Protein AF-A0A8J4U1Y7-F1 (afdb_monomer_lite)

Sequence (94 aa):
NPRPTLRVNHLNPLYTGDTVTLTCDLQQYTGMEFHWFKNYLWFQRFLTQAKSTNTLLVTVANAGETVYECGVVNYISWRQAYTELSDQVKTTAR

Organism: Clarias magur (NCBI:txid1594786)

Secondary structure (DSSP, 8-state):
---PEEEEE-PSSP-TT-EEEEEEES---TTEEEEEEETTEE-TTS-TT-TT-SEEEEEPPSSS-EEEEEEEEEEETTEEEEPPPPPPEEE---

InterPro domains:
  IPR007110 Immunoglobulin-like domain [PS50835] (2-86)
  IPR013783 Immunoglobulin-like fold [G3DSA:2.60.40.10] (1-93)
  IPR036179 Immunoglobulin-like domain superfamily [SSF48726] (2-78)

Foldseek 3Di:
DDEWAKDKDDDPDAAAFDKIKIFTDDPDDPQKWKWKDKPNDGPVPPDPPRTRHRIDIDGAHPDAKIKMKMKMWHDDPPDTDIDDIHDIDIHHHD

pLDDT: mean 81.05, std 11.37, range [47.44, 94.56]

Structure (mmCIF, N/CA/C/O backbone):
data_AF-A0A8J4U1Y7-F1
#
_entry.id   AF-A0A8J4U1Y7-F1
#
loop_
_atom_site.group_PDB
_atom_site.id
_atom_site.type_symbol
_atom_site.label_atom_id
_atom_site.label_alt_id
_atom_site.label_comp_id
_atom_site.label_asym_id
_atom_site.label_entity_id
_atom_site.label_seq_id
_atom_site.pdbx_PDB_ins_code
_atom_site.Cartn_x
_atom_site.Cartn_y
_atom_site.Cartn_z
_atom_site.occupancy
_atom_site.B_iso_or_equiv
_atom_site.auth_seq_id
_atom_site.auth_comp_id
_atom_site.auth_asym_id
_atom_site.auth_atom_id
_atom_site.pdbx_PDB_model_num
ATOM 1 N N . ASN A 1 1 ? 9.968 10.932 -10.680 1.00 75.38 1 ASN A N 1
ATOM 2 C CA . ASN A 1 1 ? 9.906 9.462 -10.859 1.00 75.38 1 ASN A CA 1
ATOM 3 C C . ASN A 1 1 ? 8.430 9.118 -11.060 1.00 75.38 1 ASN A C 1
ATOM 5 O O . ASN A 1 1 ? 7.629 9.883 -10.538 1.00 75.38 1 ASN A O 1
ATOM 9 N N . PRO A 1 2 ? 7.980 8.096 -11.814 1.00 86.62 2 PRO A N 1
ATOM 10 C CA . PRO A 1 2 ? 6.562 7.731 -11.771 1.00 86.62 2 PRO A CA 1
ATOM 11 C C . PRO A 1 2 ? 6.115 7.453 -10.331 1.00 86.62 2 PRO A C 1
ATOM 13 O O . PRO A 1 2 ? 6.906 6.968 -9.521 1.00 86.62 2 PRO A O 1
ATOM 16 N N . ARG A 1 3 ? 4.853 7.763 -10.032 1.00 91.56 3 ARG A N 1
ATOM 17 C CA . ARG A 1 3 ? 4.231 7.528 -8.730 1.00 91.56 3 ARG A CA 1
ATOM 18 C C . ARG A 1 3 ? 3.001 6.632 -8.914 1.00 91.56 3 ARG A C 1
ATOM 20 O O . ARG A 1 3 ? 2.120 7.002 -9.692 1.00 91.56 3 ARG A O 1
ATOM 27 N N . PRO A 1 4 ? 2.934 5.459 -8.265 1.00 92.06 4 PRO A N 1
ATOM 28 C CA . PRO A 1 4 ? 1.773 4.584 -8.349 1.00 92.06 4 PRO A CA 1
ATOM 29 C C . PRO A 1 4 ? 0.583 5.169 -7.579 1.00 92.06 4 PRO A C 1
ATOM 31 O O . PRO A 1 4 ? 0.748 5.925 -6.622 1.00 92.06 4 PRO A O 1
ATOM 34 N N . THR A 1 5 ? -0.630 4.788 -7.973 1.00 94.12 5 THR A N 1
ATOM 35 C CA . THR A 1 5 ? -1.867 5.149 -7.269 1.00 94.12 5 THR A CA 1
ATOM 36 C C . THR A 1 5 ? -2.333 3.977 -6.420 1.00 94.12 5 THR A C 1
ATOM 38 O O . THR A 1 5 ? -2.645 2.919 -6.956 1.00 94.12 5 THR A O 1
ATOM 41 N N . LEU A 1 6 ? -2.427 4.160 -5.105 1.00 93.06 6 LEU A N 1
ATOM 42 C CA . LEU A 1 6 ? -2.973 3.145 -4.210 1.00 93.06 6 LEU A CA 1
ATOM 43 C C . LEU A 1 6 ? -4.476 3.354 -4.010 1.00 93.06 6 LEU A C 1
ATOM 45 O O . LEU A 1 6 ? -4.925 4.448 -3.675 1.00 93.06 6 LEU A O 1
ATOM 49 N N . ARG A 1 7 ? -5.254 2.290 -4.198 1.00 92.38 7 ARG A N 1
ATOM 50 C CA . ARG A 1 7 ? -6.708 2.262 -4.016 1.00 92.38 7 ARG A CA 1
ATOM 51 C C . ARG A 1 7 ? -7.097 1.170 -3.035 1.00 92.38 7 ARG A C 1
ATOM 53 O O . ARG A 1 7 ? -6.451 0.127 -2.982 1.00 92.38 7 ARG A O 1
ATOM 60 N N . VAL A 1 8 ? -8.179 1.395 -2.294 1.00 89.31 8 VAL A N 1
ATOM 61 C CA . VAL A 1 8 ? -8.790 0.388 -1.420 1.00 89.31 8 VAL A CA 1
ATOM 62 C C . VAL A 1 8 ? -10.219 0.112 -1.864 1.00 89.31 8 VAL A C 1
ATOM 64 O O . VAL A 1 8 ? -11.105 0.958 -1.758 1.00 89.31 8 VAL A O 1
ATOM 67 N N . ASN A 1 9 ? -10.450 -1.098 -2.354 1.00 86.25 9 ASN A N 1
ATOM 68 C CA . ASN A 1 9 ? -11.777 -1.562 -2.719 1.00 86.25 9 ASN A CA 1
ATOM 69 C C . ASN A 1 9 ? -12.437 -2.149 -1.473 1.00 86.25 9 ASN A C 1
ATOM 71 O O . ASN A 1 9 ? -12.058 -3.225 -1.002 1.00 86.25 9 ASN A O 1
ATOM 75 N N . HIS A 1 10 ? -13.405 -1.411 -0.933 1.00 77.19 10 HIS A N 1
ATOM 76 C CA . HIS A 1 10 ? -14.189 -1.809 0.228 1.00 77.19 10 HIS A CA 1
ATOM 77 C C . HIS A 1 10 ? -15.599 -1.217 0.184 1.00 77.19 10 HIS A C 1
ATOM 79 O O . HIS A 1 10 ? -15.841 -0.193 -0.457 1.00 77.19 10 HIS A O 1
ATOM 85 N N . LEU A 1 11 ? -16.516 -1.865 0.900 1.00 66.75 11 LEU A N 1
ATOM 86 C CA . LEU A 1 11 ? -17.826 -1.319 1.229 1.00 66.75 11 LEU A CA 1
ATOM 87 C C . LEU A 1 11 ? -17.690 -0.640 2.595 1.00 66.75 11 LEU A C 1
ATOM 89 O O . LEU A 1 11 ? -17.328 -1.288 3.569 1.00 66.75 11 LEU A O 1
ATOM 93 N N . ASN A 1 12 ? -17.908 0.672 2.661 1.00 73.44 12 ASN A N 1
ATOM 94 C CA . ASN A 1 12 ? -17.925 1.384 3.939 1.00 73.44 12 ASN A CA 1
ATOM 95 C C . ASN A 1 12 ? -19.244 1.124 4.683 1.00 73.44 12 ASN A C 1
ATOM 97 O O . ASN A 1 12 ? -20.295 1.148 4.035 1.00 73.44 12 ASN A O 1
ATOM 101 N N . PRO A 1 13 ? -19.232 0.976 6.023 1.00 80.88 13 PRO A N 1
ATOM 102 C CA . PRO A 1 13 ? -18.082 1.045 6.940 1.00 80.88 13 PRO A CA 1
ATOM 103 C C . PRO A 1 13 ? -17.304 -0.280 7.065 1.00 80.88 13 PRO A C 1
ATOM 105 O O . PRO A 1 13 ? -17.884 -1.349 6.927 1.00 80.88 13 PRO A O 1
ATOM 108 N N . LEU A 1 14 ? -16.007 -0.187 7.382 1.00 84.56 14 LEU A N 1
ATOM 109 C CA . LEU A 1 14 ? -15.151 -1.342 7.674 1.00 84.56 14 LEU A CA 1
ATOM 110 C C . LEU A 1 14 ? -15.335 -1.840 9.107 1.00 84.56 14 LEU A C 1
ATOM 112 O O . LEU A 1 14 ? -15.303 -1.049 10.053 1.00 84.56 14 LEU A O 1
ATOM 116 N N . TYR A 1 15 ? -15.408 -3.155 9.262 1.00 86.75 15 TYR A N 1
ATOM 117 C CA . TYR A 1 15 ? -15.413 -3.849 10.541 1.00 86.75 15 TYR A CA 1
ATOM 118 C C . TYR A 1 15 ? -14.146 -4.679 10.725 1.00 86.75 15 TYR A C 1
ATOM 120 O O . TYR A 1 15 ? -13.482 -5.101 9.776 1.00 86.75 15 TYR A O 1
ATOM 128 N N . THR A 1 16 ? -13.802 -4.939 11.981 1.00 88.94 16 THR A N 1
ATOM 129 C CA . THR A 1 16 ? -12.743 -5.888 12.315 1.00 88.94 16 THR A CA 1
ATOM 130 C C . THR A 1 16 ? -12.996 -7.237 11.654 1.00 88.94 16 THR A C 1
ATOM 132 O O . THR A 1 16 ? -14.065 -7.822 11.805 1.00 88.94 16 THR A O 1
ATOM 135 N N . GLY A 1 17 ? -11.961 -7.780 11.012 1.00 86.75 17 GLY A N 1
ATOM 136 C CA . GLY A 1 17 ? -12.042 -9.079 10.348 1.00 86.75 17 GLY A CA 1
ATOM 137 C C . GLY A 1 17 ? -12.491 -8.986 8.892 1.00 86.75 17 GLY A C 1
ATOM 138 O O . GLY A 1 17 ? -12.313 -9.960 8.159 1.00 86.75 17 GLY A O 1
ATOM 139 N N . ASP A 1 18 ? -12.968 -7.821 8.442 1.00 88.12 18 ASP A N 1
ATOM 140 C CA . ASP A 1 18 ? -13.239 -7.591 7.028 1.00 88.12 18 ASP A CA 1
ATOM 141 C C . ASP A 1 18 ? -11.959 -7.753 6.216 1.00 88.12 18 ASP A C 1
ATOM 143 O O . ASP A 1 18 ? -10.866 -7.346 6.622 1.00 88.12 18 ASP A O 1
ATOM 147 N N . THR A 1 19 ? -12.098 -8.351 5.038 1.00 87.56 19 THR A N 1
ATOM 148 C CA . THR A 1 19 ? -11.007 -8.454 4.073 1.00 87.56 19 THR A CA 1
ATOM 149 C C . THR A 1 19 ? -11.207 -7.397 3.005 1.00 87.56 19 THR A C 1
ATOM 151 O O . THR A 1 19 ? -12.199 -7.418 2.279 1.00 87.56 19 THR A O 1
ATOM 154 N N . VAL A 1 20 ? -10.252 -6.480 2.899 1.00 87.94 20 VAL A N 1
ATOM 155 C CA . VAL A 1 20 ? -10.252 -5.439 1.871 1.00 87.94 20 VAL A CA 1
ATOM 156 C C . VAL A 1 20 ? -9.198 -5.744 0.824 1.00 87.94 20 VAL A C 1
ATOM 158 O O . VAL A 1 20 ? -8.158 -6.346 1.108 1.00 87.94 20 VAL A O 1
ATOM 161 N N . THR A 1 21 ? -9.469 -5.310 -0.403 1.00 90.25 21 THR A N 1
ATOM 162 C CA . THR A 1 21 ? -8.514 -5.441 -1.503 1.00 90.25 21 THR A CA 1
ATOM 163 C C . THR A 1 21 ? -7.851 -4.098 -1.744 1.00 90.25 21 THR A C 1
ATOM 165 O O . THR A 1 21 ? -8.505 -3.132 -2.132 1.00 90.25 21 THR A O 1
ATOM 168 N N . LEU A 1 22 ? -6.543 -4.038 -1.534 1.00 90.62 22 LEU A N 1
ATOM 169 C CA . LEU A 1 22 ? -5.703 -2.927 -1.950 1.00 90.62 22 LEU A CA 1
ATOM 170 C C . LEU A 1 22 ? -5.234 -3.161 -3.387 1.00 90.62 22 LEU A C 1
ATOM 172 O O . LEU A 1 22 ? -4.909 -4.285 -3.766 1.00 90.62 22 LEU A O 1
ATOM 176 N N . THR A 1 23 ? -5.208 -2.115 -4.204 1.00 91.69 23 THR A N 1
ATOM 177 C CA . THR A 1 23 ? -4.732 -2.168 -5.593 1.00 91.69 23 THR A CA 1
ATOM 178 C C . THR A 1 23 ? -3.757 -1.025 -5.840 1.00 91.69 23 THR A C 1
ATOM 180 O O . THR A 1 23 ? -4.085 0.135 -5.610 1.00 91.69 23 THR A O 1
ATOM 183 N N . CYS A 1 24 ? -2.547 -1.367 -6.270 1.00 90.56 24 CYS A N 1
ATOM 184 C CA . CYS A 1 24 ? -1.475 -0.451 -6.616 1.00 90.56 24 CYS A CA 1
ATOM 185 C C . CYS A 1 24 ? -1.438 -0.273 -8.135 1.00 90.56 24 CYS A C 1
ATOM 187 O O . CYS A 1 24 ? -0.909 -1.111 -8.860 1.00 90.56 24 CYS A O 1
ATOM 189 N N . ASP A 1 25 ? -2.013 0.809 -8.637 1.00 89.38 25 ASP A N 1
ATOM 190 C CA . ASP A 1 25 ? -2.091 1.071 -10.066 1.00 89.38 25 ASP A CA 1
ATOM 191 C C . ASP A 1 25 ? -0.877 1.868 -10.547 1.00 89.38 25 ASP A C 1
ATOM 193 O O . ASP A 1 25 ? -0.668 3.031 -10.197 1.00 89.38 25 ASP A O 1
ATOM 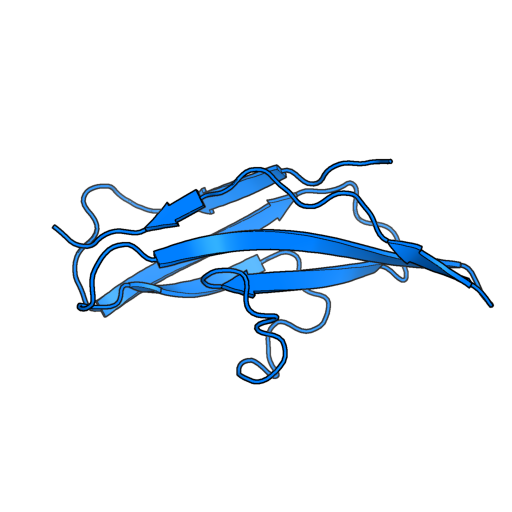197 N N . LEU A 1 26 ? -0.096 1.232 -11.410 1.00 87.12 26 LEU A N 1
ATOM 198 C CA . LEU A 1 26 ? 0.891 1.852 -12.284 1.00 87.12 26 LEU A CA 1
ATOM 199 C C . LEU A 1 26 ? 0.831 1.098 -13.613 1.00 87.12 26 LEU A C 1
ATOM 201 O O . LEU A 1 26 ? 0.532 -0.096 -13.599 1.00 87.12 26 LEU A O 1
ATOM 205 N N . GLN A 1 27 ? 1.084 1.768 -14.746 1.00 79.19 27 GLN A N 1
ATOM 206 C CA . GLN A 1 27 ? 1.167 1.088 -16.047 1.00 79.19 27 GLN A CA 1
ATOM 207 C C . GLN A 1 27 ? 2.025 -0.175 -15.898 1.00 79.19 27 GLN A C 1
ATOM 209 O O . GLN A 1 27 ? 3.199 -0.078 -15.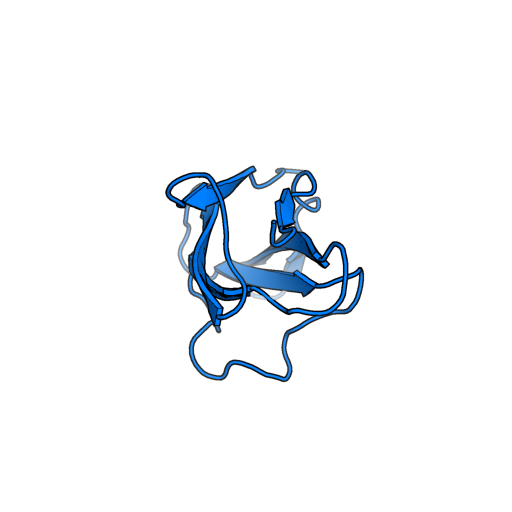545 1.00 79.19 27 GLN A O 1
ATOM 214 N N . GLN A 1 28 ? 1.407 -1.345 -16.075 1.00 67.00 28 GLN A N 1
ATOM 215 C CA . GLN A 1 28 ? 2.073 -2.619 -15.838 1.00 67.00 28 GLN A CA 1
ATOM 216 C C . GLN A 1 28 ? 2.958 -2.945 -17.034 1.00 67.00 28 GLN A C 1
ATOM 218 O O . GLN A 1 28 ? 2.473 -3.081 -18.157 1.00 67.00 28 GLN A O 1
ATOM 223 N N . TYR A 1 29 ? 4.254 -3.088 -16.777 1.00 68.94 29 TYR A N 1
ATOM 224 C CA . TYR A 1 29 ? 5.230 -3.548 -17.756 1.00 68.94 29 TYR A CA 1
ATOM 225 C C . TYR A 1 29 ? 5.818 -4.887 -17.308 1.00 68.94 29 TYR A C 1
ATOM 227 O O . TYR A 1 29 ? 5.912 -5.179 -16.113 1.00 68.94 29 TYR A O 1
ATOM 235 N N . THR A 1 30 ? 6.242 -5.704 -18.270 1.00 71.06 30 THR A N 1
ATOM 236 C CA . THR A 1 30 ? 6.964 -6.952 -17.999 1.00 71.06 30 THR A CA 1
ATOM 237 C C . THR A 1 30 ? 8.220 -6.662 -17.175 1.00 71.06 30 THR A C 1
ATOM 239 O O . THR A 1 30 ? 8.998 -5.782 -17.535 1.00 71.06 30 THR A O 1
ATOM 242 N N . GLY A 1 31 ? 8.432 -7.408 -16.088 1.00 73.50 31 GLY A N 1
ATOM 243 C CA . GLY A 1 31 ? 9.591 -7.219 -15.207 1.00 73.50 31 GLY A CA 1
ATOM 244 C C . GLY A 1 31 ? 9.400 -6.170 -14.107 1.00 73.50 31 GLY A C 1
ATOM 245 O O . GLY A 1 31 ? 10.391 -5.697 -13.556 1.00 73.50 31 GLY A O 1
ATOM 246 N N . MET A 1 32 ? 8.158 -5.800 -13.780 1.00 81.38 32 MET A N 1
ATOM 247 C CA . MET A 1 32 ? 7.848 -4.990 -12.600 1.00 81.38 32 MET A CA 1
ATOM 248 C C . MET A 1 32 ? 7.512 -5.846 -11.375 1.00 81.38 32 MET A C 1
ATOM 250 O O . MET A 1 32 ? 6.784 -6.833 -11.470 1.00 81.38 32 MET A O 1
ATOM 254 N N . GLU A 1 33 ? 7.995 -5.426 -10.210 1.00 84.06 33 GLU A N 1
ATOM 255 C CA . GLU A 1 33 ? 7.606 -5.965 -8.910 1.00 84.06 33 GLU A CA 1
ATOM 256 C C . GLU A 1 33 ? 6.916 -4.890 -8.073 1.00 84.06 33 GLU A C 1
ATOM 258 O O . GLU A 1 33 ? 7.390 -3.760 -7.956 1.00 84.06 33 GLU A O 1
ATOM 263 N N . PHE A 1 34 ? 5.785 -5.256 -7.474 1.00 85.31 34 PHE A N 1
ATOM 264 C CA . PHE A 1 34 ? 5.066 -4.404 -6.538 1.00 85.31 34 PHE A CA 1
ATOM 265 C C . PHE A 1 34 ? 5.580 -4.637 -5.120 1.00 85.31 34 PHE A C 1
ATOM 267 O O . PHE A 1 34 ? 5.693 -5.771 -4.646 1.00 85.31 34 PHE A O 1
ATOM 274 N N . HIS A 1 35 ? 5.855 -3.539 -4.433 1.00 85.81 35 HIS A N 1
ATOM 275 C CA . HIS A 1 35 ? 6.308 -3.505 -3.057 1.00 85.81 35 HIS A CA 1
ATOM 276 C C . HIS A 1 35 ? 5.253 -2.841 -2.197 1.00 85.81 35 HIS A C 1
ATOM 278 O O . HIS A 1 35 ? 4.720 -1.790 -2.542 1.00 85.81 35 HIS A O 1
ATOM 284 N N . TRP A 1 36 ? 4.976 -3.463 -1.062 1.00 87.81 36 TRP A N 1
ATOM 285 C CA . TRP A 1 36 ? 3.924 -3.044 -0.155 1.00 87.81 36 TRP A CA 1
ATOM 286 C C . TRP A 1 36 ? 4.513 -2.679 1.194 1.00 87.81 36 TRP A C 1
ATOM 288 O O . TRP A 1 36 ? 5.374 -3.382 1.736 1.00 87.81 36 TRP A O 1
ATOM 298 N N . PHE A 1 37 ? 4.004 -1.589 1.742 1.00 87.06 37 PHE A N 1
ATOM 299 C CA . PHE A 1 37 ? 4.397 -1.052 3.027 1.00 87.06 37 PHE A CA 1
ATOM 300 C C . PHE A 1 37 ? 3.173 -1.018 3.921 1.00 87.06 37 PHE A C 1
ATOM 302 O O . PHE A 1 37 ? 2.099 -0.582 3.508 1.00 87.06 37 PHE A O 1
ATOM 309 N N . LYS A 1 38 ? 3.350 -1.487 5.152 1.00 87.25 38 LYS A N 1
ATOM 310 C CA . LYS A 1 38 ? 2.341 -1.421 6.202 1.00 87.25 38 LYS A CA 1
ATOM 311 C C . LYS A 1 38 ? 2.959 -0.694 7.381 1.00 87.25 38 LYS A C 1
ATOM 313 O O . LYS A 1 38 ? 3.972 -1.151 7.903 1.00 87.25 38 LYS A O 1
ATOM 318 N N . ASN A 1 39 ? 2.363 0.417 7.802 1.00 87.06 39 ASN A N 1
ATOM 319 C CA . ASN A 1 39 ? 2.874 1.262 8.884 1.00 87.06 39 ASN A CA 1
ATOM 320 C C . ASN A 1 39 ? 4.366 1.592 8.701 1.00 87.06 39 ASN A C 1
ATOM 322 O O . ASN A 1 39 ? 5.156 1.421 9.626 1.00 87.06 39 ASN A O 1
ATOM 326 N N . TYR A 1 40 ? 4.750 2.009 7.488 1.00 83.19 40 TYR A N 1
ATOM 327 C CA . TYR A 1 40 ? 6.130 2.361 7.111 1.00 83.19 40 TYR A CA 1
ATOM 328 C C . TYR A 1 40 ? 7.143 1.205 7.149 1.00 83.19 40 TYR A C 1
ATOM 330 O O . TYR A 1 40 ? 8.329 1.404 6.891 1.00 83.19 40 TYR A O 1
ATOM 338 N N . LEU A 1 41 ? 6.695 -0.018 7.436 1.00 83.00 41 LEU A N 1
ATOM 339 C CA . LEU A 1 41 ? 7.525 -1.212 7.406 1.00 83.00 41 LEU A CA 1
ATOM 340 C C . LEU A 1 41 ? 7.331 -1.946 6.082 1.00 83.00 41 LEU A C 1
ATOM 342 O O . LEU A 1 41 ? 6.202 -2.214 5.659 1.00 83.00 41 LEU A O 1
ATOM 346 N N . TRP A 1 42 ? 8.452 -2.312 5.457 1.00 74.00 42 TRP A N 1
ATOM 347 C CA . TRP A 1 42 ? 8.474 -3.204 4.301 1.00 74.00 42 TRP A CA 1
ATOM 348 C C . TRP A 1 42 ? 7.770 -4.515 4.653 1.00 74.00 42 TRP A C 1
ATOM 350 O O . TRP A 1 42 ? 8.249 -5.303 5.470 1.00 74.00 42 TRP A O 1
ATOM 360 N N . PHE A 1 43 ? 6.627 -4.764 4.019 1.00 67.56 43 PHE A N 1
ATOM 361 C CA . PHE A 1 43 ? 5.741 -5.874 4.361 1.00 67.56 43 PHE A CA 1
ATOM 362 C C . PHE A 1 43 ? 5.988 -7.113 3.480 1.00 67.56 43 PHE A C 1
ATOM 364 O O . PHE A 1 43 ? 5.123 -7.968 3.314 1.00 67.56 43 PHE A O 1
ATOM 371 N N . GLN A 1 44 ? 7.196 -7.255 2.920 1.00 58.31 44 GLN A N 1
ATOM 372 C CA . GLN A 1 44 ? 7.561 -8.373 2.035 1.00 58.31 44 GLN A CA 1
ATOM 373 C C . GLN A 1 44 ? 7.680 -9.738 2.735 1.00 58.31 44 GLN A C 1
ATOM 375 O O . GLN A 1 44 ? 7.917 -10.745 2.073 1.00 58.31 44 GLN A O 1
ATOM 380 N N . ARG A 1 45 ? 7.519 -9.812 4.061 1.00 49.50 45 ARG A N 1
ATOM 381 C CA . ARG A 1 45 ? 7.776 -11.047 4.816 1.00 49.50 45 ARG A CA 1
ATOM 382 C C . ARG A 1 45 ? 6.547 -11.931 5.062 1.00 49.50 45 ARG A C 1
ATOM 384 O O . ARG A 1 45 ? 6.734 -13.080 5.441 1.00 49.50 45 ARG A O 1
ATOM 391 N N . PHE A 1 46 ? 5.324 -11.435 4.843 1.00 48.97 46 PHE A N 1
ATOM 392 C CA . PHE A 1 46 ? 4.101 -12.139 5.268 1.00 48.97 46 PHE A CA 1
ATOM 393 C C . PHE A 1 46 ? 3.248 -12.752 4.152 1.00 48.97 46 PHE A C 1
ATOM 395 O O . PHE A 1 46 ? 2.401 -13.589 4.451 1.00 48.97 46 PHE A O 1
ATOM 402 N N . LEU A 1 47 ? 3.450 -12.395 2.881 1.00 51.53 47 LEU A N 1
ATOM 403 C CA . LEU A 1 47 ? 2.609 -12.897 1.790 1.00 51.53 47 LEU A CA 1
ATOM 404 C C . LEU A 1 47 ? 3.462 -13.415 0.637 1.00 51.53 47 LEU A C 1
ATOM 406 O O . LEU A 1 47 ? 3.844 -12.678 -0.266 1.00 51.53 47 LEU A O 1
ATOM 410 N N . THR A 1 48 ? 3.686 -14.727 0.632 1.00 47.44 48 THR A N 1
ATOM 411 C CA . THR A 1 48 ? 4.168 -15.480 -0.536 1.00 47.44 48 THR A CA 1
ATOM 412 C C . THR A 1 48 ? 3.256 -15.320 -1.764 1.00 47.44 48 THR A C 1
ATOM 414 O O . THR A 1 48 ? 3.701 -15.582 -2.874 1.00 47.44 48 THR A O 1
ATOM 417 N N . GLN A 1 49 ? 2.015 -14.844 -1.581 1.00 49.16 49 GLN A N 1
ATOM 418 C CA . GLN A 1 49 ? 1.002 -14.667 -2.630 1.00 49.16 49 GLN A CA 1
ATOM 419 C C . GLN A 1 49 ? 1.065 -13.317 -3.368 1.00 49.16 49 GLN A C 1
ATOM 421 O O . GLN A 1 49 ? 0.575 -13.229 -4.485 1.00 49.16 49 GLN A O 1
ATOM 426 N N . ALA A 1 50 ? 1.652 -12.270 -2.771 1.00 53.66 50 ALA A N 1
ATOM 427 C CA . ALA A 1 50 ? 1.613 -10.907 -3.327 1.00 53.66 50 ALA A CA 1
ATOM 428 C C . ALA A 1 50 ? 2.860 -10.537 -4.147 1.00 53.66 50 ALA A C 1
ATOM 430 O O . ALA A 1 50 ? 2.989 -9.409 -4.629 1.00 53.66 50 ALA A O 1
ATOM 431 N N . LYS A 1 51 ? 3.821 -11.460 -4.272 1.00 57.25 51 LYS A N 1
ATOM 432 C CA . LYS A 1 51 ? 5.046 -11.197 -5.023 1.00 57.25 51 LYS A CA 1
ATOM 433 C C . LYS A 1 51 ? 4.660 -11.009 -6.495 1.00 57.25 51 LYS A C 1
ATOM 435 O O . LYS A 1 51 ? 4.117 -11.922 -7.108 1.00 57.25 51 LYS A O 1
ATOM 440 N N . SER A 1 52 ? 4.892 -9.801 -7.009 1.00 63.38 52 SER A N 1
ATOM 441 C CA . SER A 1 52 ? 4.595 -9.377 -8.388 1.00 63.38 52 SER A CA 1
ATOM 442 C C . SER A 1 52 ? 3.122 -9.099 -8.734 1.00 63.38 52 SER A C 1
ATOM 444 O O . SER A 1 52 ? 2.849 -8.770 -9.886 1.00 63.38 52 SER A O 1
ATOM 446 N N . THR A 1 53 ? 2.178 -9.142 -7.785 1.00 77.44 53 THR A N 1
ATOM 447 C CA . THR A 1 53 ? 0.788 -8.723 -8.050 1.00 77.44 53 THR A CA 1
ATOM 448 C C . THR A 1 53 ? 0.554 -7.278 -7.634 1.00 77.44 53 THR A C 1
ATOM 450 O O . THR A 1 53 ? 0.954 -6.843 -6.553 1.00 77.44 53 THR A O 1
ATOM 453 N N . ASN A 1 54 ? -0.174 -6.536 -8.467 1.00 87.50 54 ASN A N 1
ATOM 454 C CA . ASN A 1 54 ? -0.599 -5.177 -8.146 1.00 87.50 54 ASN A CA 1
ATOM 455 C C . ASN A 1 54 ? -1.737 -5.134 -7.113 1.00 87.50 54 ASN A C 1
ATOM 457 O O . ASN A 1 54 ? -2.160 -4.055 -6.717 1.00 87.50 54 ASN A O 1
ATOM 461 N N . THR A 1 55 ? -2.240 -6.285 -6.670 1.00 87.62 55 THR A N 1
ATOM 462 C CA . THR A 1 55 ? -3.294 -6.410 -5.660 1.00 87.62 55 THR A CA 1
ATOM 463 C C . THR A 1 55 ? -2.767 -7.019 -4.368 1.00 87.62 55 THR A C 1
ATOM 465 O O . THR A 1 55 ? -1.953 -7.944 -4.403 1.00 87.62 55 THR A O 1
ATOM 468 N N . LEU A 1 56 ? -3.289 -6.552 -3.235 1.00 86.44 56 LEU A N 1
ATOM 469 C CA . LEU A 1 56 ? -2.973 -7.041 -1.899 1.00 86.44 56 LEU A CA 1
ATOM 470 C C . LEU A 1 56 ? -4.263 -7.194 -1.080 1.00 86.44 56 LEU A C 1
ATOM 472 O O . LEU A 1 56 ? -4.968 -6.219 -0.838 1.00 86.44 56 LEU A O 1
ATOM 476 N N . LEU A 1 57 ? -4.562 -8.413 -0.632 1.00 86.75 57 LEU A N 1
ATOM 477 C CA . LEU A 1 57 ? -5.656 -8.674 0.307 1.00 86.75 57 LEU A CA 1
ATOM 478 C C . LEU A 1 57 ? -5.160 -8.454 1.735 1.00 86.75 57 LEU A C 1
ATOM 480 O O . LEU A 1 57 ? -4.150 -9.036 2.136 1.00 86.75 57 LEU A O 1
ATOM 484 N N . VAL A 1 58 ? -5.870 -7.632 2.503 1.00 86.25 58 VAL A N 1
ATOM 485 C CA . VAL A 1 58 ? -5.544 -7.376 3.909 1.00 86.25 58 VAL A CA 1
ATOM 486 C C . VAL A 1 58 ? -6.782 -7.500 4.779 1.00 86.25 58 VAL A C 1
ATOM 488 O O . VAL A 1 58 ? -7.868 -7.057 4.414 1.00 86.25 58 VAL A O 1
ATOM 491 N N . THR A 1 59 ? -6.603 -8.098 5.951 1.00 87.06 59 THR A N 1
ATOM 492 C CA . THR A 1 59 ? -7.641 -8.161 6.977 1.00 87.06 59 THR A CA 1
ATOM 493 C C . THR A 1 59 ? -7.558 -6.921 7.857 1.00 87.06 59 THR A C 1
ATOM 495 O O . THR A 1 59 ? -6.476 -6.573 8.345 1.00 87.06 59 THR A O 1
ATOM 498 N N . VAL A 1 60 ? -8.693 -6.259 8.069 1.00 85.81 60 VAL A N 1
ATOM 499 C CA . VAL A 1 60 ? -8.800 -5.101 8.955 1.00 85.81 60 VAL A CA 1
ATOM 500 C C . VAL A 1 60 ? -8.521 -5.550 10.387 1.00 85.81 60 VAL A C 1
ATOM 502 O O . VAL A 1 60 ? -9.168 -6.457 10.919 1.00 85.81 60 VAL A O 1
ATOM 505 N N . ALA A 1 61 ? -7.518 -4.929 11.006 1.00 80.44 61 ALA A N 1
ATOM 506 C CA . ALA A 1 61 ? -7.123 -5.232 12.371 1.00 80.44 61 ALA A CA 1
ATOM 507 C C . ALA A 1 61 ? -8.035 -4.514 13.376 1.00 80.44 61 ALA A C 1
ATOM 509 O O . ALA A 1 61 ? -8.426 -3.373 13.159 1.00 80.44 61 ALA A O 1
ATOM 510 N N . ASN A 1 62 ? -8.276 -5.153 14.526 1.00 74.88 62 ASN A N 1
ATOM 511 C CA . ASN A 1 62 ? -8.878 -4.507 15.704 1.00 74.88 62 ASN A CA 1
ATOM 512 C C . ASN A 1 62 ? -8.029 -3.335 16.230 1.00 74.88 62 ASN A C 1
ATOM 514 O O . ASN A 1 62 ? -8.525 -2.451 16.922 1.00 74.88 62 ASN A O 1
ATOM 518 N N . ALA A 1 63 ? -6.719 -3.388 15.985 1.00 67.19 63 ALA A N 1
ATOM 519 C CA . ALA A 1 63 ? -5.745 -2.493 16.582 1.00 67.19 63 ALA A CA 1
ATOM 520 C C . ALA A 1 63 ? -5.574 -1.226 15.735 1.00 67.19 63 ALA A C 1
ATOM 522 O O . ALA A 1 63 ? -4.726 -1.191 14.849 1.00 67.19 63 ALA A O 1
ATOM 523 N N . GLY A 1 64 ? -6.351 -0.191 16.056 1.00 77.12 64 GLY A N 1
ATOM 524 C CA . GLY A 1 64 ? -6.128 1.181 15.594 1.00 77.12 64 GLY A CA 1
ATOM 525 C C . GLY A 1 64 ? -6.086 1.379 14.074 1.00 77.12 64 GLY A C 1
ATOM 526 O O . GLY A 1 64 ? -6.459 0.517 13.280 1.00 77.12 64 GLY A O 1
ATOM 527 N N . GLU A 1 65 ? -5.640 2.566 13.670 1.00 86.00 65 GLU A N 1
ATOM 528 C CA . GLU A 1 65 ? -5.446 2.900 12.261 1.00 86.00 65 GLU A CA 1
ATOM 529 C C . GLU A 1 65 ? -4.240 2.141 11.694 1.00 86.00 65 GLU A C 1
ATOM 531 O O . GLU A 1 65 ? -3.154 2.132 12.275 1.00 86.00 65 GLU A O 1
ATOM 536 N N . THR A 1 66 ? -4.424 1.518 10.531 1.00 87.50 66 THR A N 1
ATOM 537 C CA . THR A 1 66 ? -3.338 0.909 9.759 1.00 87.50 66 THR A CA 1
ATOM 538 C C . THR A 1 66 ? -3.124 1.687 8.469 1.00 87.50 66 THR A C 1
ATOM 540 O O . THR A 1 66 ? -4.073 1.921 7.722 1.00 87.50 66 THR A O 1
ATOM 543 N N . VAL A 1 67 ? -1.875 2.053 8.190 1.00 89.88 67 VAL A N 1
ATOM 544 C CA . VAL A 1 67 ? -1.478 2.811 6.999 1.00 89.88 67 VAL A CA 1
ATOM 545 C C . VAL A 1 67 ? -0.834 1.880 5.977 1.00 89.88 67 VAL A C 1
ATOM 547 O O . VAL A 1 67 ? 0.033 1.077 6.328 1.00 89.88 67 VAL A O 1
ATOM 550 N N . TYR A 1 68 ? -1.226 2.021 4.715 1.00 90.50 68 TYR A N 1
ATOM 551 C CA . TYR A 1 68 ? -0.672 1.297 3.580 1.00 90.50 68 TYR A CA 1
ATOM 552 C C . TYR A 1 68 ? -0.123 2.251 2.523 1.00 90.50 68 TYR A C 1
ATOM 554 O O . TYR A 1 68 ? -0.736 3.275 2.220 1.00 90.50 68 TYR A O 1
ATOM 562 N N . GLU A 1 69 ? 1.004 1.862 1.933 1.00 92.12 69 GLU A N 1
ATOM 563 C CA . GLU A 1 69 ? 1.625 2.498 0.767 1.00 92.12 69 GLU A CA 1
ATOM 564 C C . GLU A 1 69 ? 2.125 1.405 -0.182 1.00 92.12 69 GLU A C 1
ATOM 566 O O . GLU A 1 69 ? 2.410 0.275 0.238 1.00 92.12 69 GLU A O 1
ATOM 571 N N . CYS A 1 70 ? 2.255 1.733 -1.465 1.00 89.75 70 CYS A N 1
ATOM 572 C CA . CYS A 1 70 ? 2.869 0.845 -2.441 1.00 89.75 70 CYS A CA 1
ATOM 573 C C . CYS A 1 70 ? 3.944 1.551 -3.272 1.00 89.75 70 CYS A C 1
ATOM 575 O O . CYS A 1 70 ? 3.892 2.756 -3.506 1.00 89.75 70 CYS A O 1
ATOM 577 N N . GLY A 1 71 ? 4.924 0.781 -3.730 1.00 88.75 71 GLY A N 1
ATOM 578 C CA . GLY A 1 71 ? 5.955 1.198 -4.673 1.00 88.75 71 GLY A CA 1
ATOM 579 C C . GLY A 1 71 ? 6.149 0.135 -5.745 1.00 88.75 71 GLY A C 1
ATOM 580 O O . GLY A 1 71 ? 5.718 -1.006 -5.581 1.00 88.75 71 GLY A O 1
ATOM 581 N N . VAL A 1 72 ? 6.804 0.495 -6.843 1.00 86.31 72 VAL A N 1
ATOM 582 C CA . VAL A 1 72 ? 7.112 -0.430 -7.935 1.00 86.31 72 VAL A CA 1
ATOM 583 C C . VAL A 1 72 ? 8.612 -0.428 -8.187 1.00 86.31 72 VAL A C 1
ATOM 585 O O . VAL A 1 72 ? 9.264 0.617 -8.160 1.00 86.31 72 VAL A O 1
ATOM 588 N N . VAL A 1 73 ? 9.167 -1.607 -8.431 1.00 84.38 73 VAL A N 1
ATOM 589 C CA . VAL A 1 73 ? 10.532 -1.775 -8.920 1.00 84.38 73 VAL A CA 1
ATOM 590 C C . VAL A 1 73 ? 10.464 -2.303 -10.335 1.00 84.38 73 VAL A C 1
ATOM 592 O O . VAL A 1 73 ? 9.812 -3.3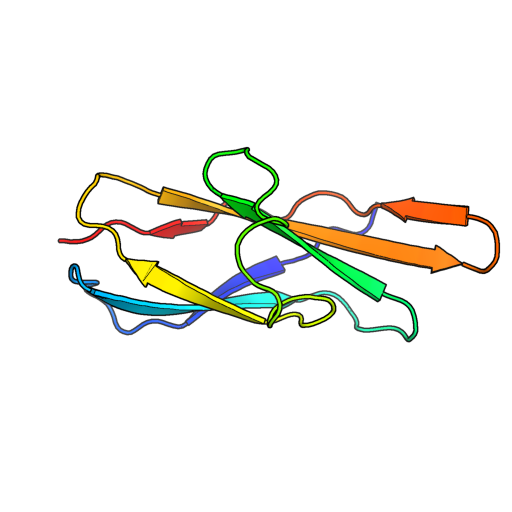05 -10.600 1.00 84.38 73 VAL A O 1
ATOM 595 N 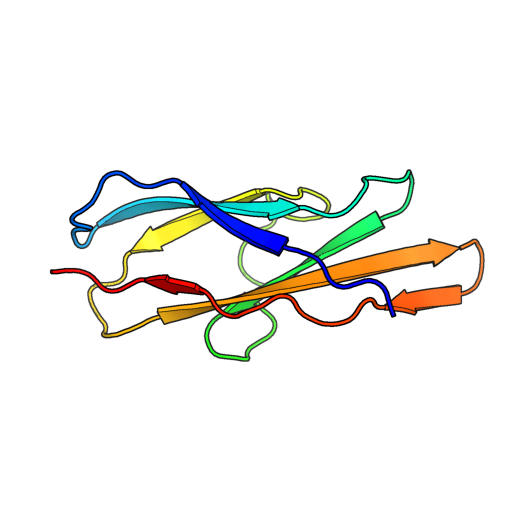N . ASN A 1 74 ? 11.138 -1.618 -11.249 1.00 80.50 74 ASN A N 1
ATOM 596 C CA . ASN A 1 74 ? 11.326 -2.067 -12.617 1.00 80.50 74 ASN A CA 1
ATOM 597 C C . ASN A 1 74 ? 12.739 -2.638 -12.776 1.00 80.50 74 ASN A C 1
ATOM 599 O O . ASN A 1 74 ? 13.729 -1.952 -12.490 1.00 80.50 74 ASN A O 1
ATOM 603 N N . TYR A 1 75 ? 12.830 -3.880 -13.245 1.00 77.25 75 TYR A N 1
ATOM 604 C CA . TYR A 1 75 ? 14.090 -4.545 -13.546 1.00 77.25 75 TYR A CA 1
ATOM 605 C C . TYR A 1 75 ? 14.436 -4.356 -15.024 1.00 77.25 75 TYR A C 1
ATOM 607 O O . TYR A 1 75 ? 14.007 -5.112 -15.894 1.00 77.25 75 TYR A O 1
ATOM 615 N N . ILE A 1 76 ? 15.263 -3.353 -15.318 1.00 74.81 76 ILE A N 1
ATOM 616 C CA . ILE A 1 76 ? 15.774 -3.122 -16.671 1.00 74.81 76 ILE A CA 1
ATOM 617 C C . ILE A 1 76 ? 17.130 -3.812 -16.777 1.00 74.81 76 ILE A C 1
ATOM 619 O O . ILE 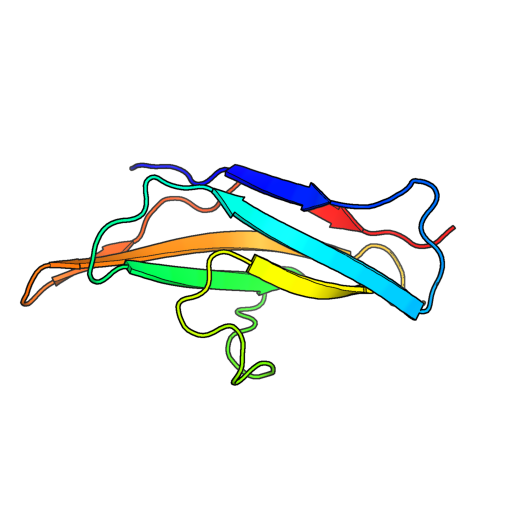A 1 76 ? 18.159 -3.218 -16.453 1.00 74.81 76 ILE A O 1
ATOM 623 N N . SER A 1 77 ? 17.135 -5.068 -17.233 1.00 74.06 77 SER A N 1
ATOM 624 C CA . SER A 1 77 ? 18.343 -5.897 -17.402 1.00 74.06 77 SER A CA 1
ATOM 625 C C . SER A 1 77 ? 19.247 -5.917 -16.151 1.00 74.06 77 SER A C 1
ATOM 627 O O . SER A 1 77 ? 19.047 -6.738 -15.265 1.00 74.06 77 SER A O 1
ATOM 629 N N . TRP A 1 78 ? 20.215 -4.997 -16.050 1.00 70.75 78 TRP A N 1
ATOM 630 C CA . TRP A 1 78 ? 21.236 -4.922 -14.995 1.00 70.75 78 TRP A CA 1
ATOM 631 C C . TRP A 1 78 ? 20.949 -3.882 -13.899 1.00 70.75 78 TRP A C 1
ATOM 633 O O . TRP A 1 78 ? 21.753 -3.731 -12.980 1.00 70.75 78 TRP A O 1
ATOM 643 N N . ARG A 1 79 ? 19.859 -3.110 -14.003 1.00 78.94 79 ARG A N 1
ATOM 644 C CA . ARG A 1 79 ? 19.525 -2.037 -13.052 1.00 78.94 79 ARG A CA 1
ATOM 645 C C . ARG A 1 79 ? 18.125 -2.202 -12.480 1.00 78.94 79 ARG A C 1
ATOM 647 O O . ARG A 1 79 ? 17.179 -2.511 -13.198 1.00 78.94 79 ARG A O 1
ATOM 654 N N . GLN A 1 80 ? 18.019 -1.919 -11.186 1.00 81.19 80 GLN A N 1
ATOM 655 C CA . GLN A 1 80 ? 16.752 -1.767 -10.481 1.00 81.19 80 GLN A CA 1
ATOM 656 C C . GLN A 1 80 ? 16.391 -0.284 -10.466 1.00 81.19 80 GLN A C 1
ATOM 658 O O . GLN A 1 80 ? 17.167 0.537 -9.973 1.00 81.19 80 GLN A O 1
ATOM 663 N N . ALA A 1 81 ? 15.235 0.059 -11.021 1.00 83.06 81 ALA A N 1
ATOM 664 C CA . ALA A 1 81 ? 14.680 1.402 -10.962 1.00 83.06 81 ALA A CA 1
ATOM 665 C C . ALA A 1 81 ? 13.447 1.389 -10.056 1.00 83.06 81 ALA A C 1
ATOM 667 O O . ALA A 1 81 ? 12.445 0.750 -10.372 1.00 83.06 81 ALA A O 1
ATOM 668 N N . TYR A 1 82 ? 13.538 2.082 -8.926 1.00 83.06 82 TYR A N 1
ATOM 669 C CA . TYR A 1 82 ? 12.441 2.244 -7.973 1.00 83.06 82 TYR A CA 1
ATOM 670 C C . TYR A 1 82 ? 11.565 3.406 -8.412 1.00 83.06 82 TYR A C 1
ATOM 672 O O . TYR A 1 82 ? 12.107 4.398 -8.890 1.00 83.06 82 TYR A O 1
ATOM 680 N N . THR A 1 83 ? 10.252 3.315 -8.218 1.00 86.00 83 THR A N 1
ATOM 681 C CA . THR A 1 83 ? 9.321 4.444 -8.343 1.00 86.00 83 THR A CA 1
ATOM 682 C C . THR A 1 83 ? 9.269 5.272 -7.060 1.00 86.00 83 THR A C 1
ATOM 684 O O . THR A 1 83 ? 9.831 4.891 -6.034 1.00 86.00 83 THR A O 1
ATOM 687 N N . GLU A 1 84 ? 8.581 6.415 -7.094 1.00 90.38 84 GLU A N 1
ATOM 688 C CA . GLU A 1 84 ? 8.112 7.037 -5.852 1.00 90.38 84 GLU A CA 1
ATOM 689 C C . GLU A 1 84 ? 7.094 6.110 -5.161 1.00 90.38 84 GLU A C 1
ATOM 691 O O . GLU A 1 84 ? 6.513 5.225 -5.802 1.00 90.38 84 GLU A O 1
ATOM 696 N N . LEU A 1 85 ? 6.894 6.296 -3.854 1.00 90.50 85 LEU A N 1
ATOM 697 C CA . LEU A 1 85 ? 5.818 5.630 -3.119 1.00 90.50 85 LEU A CA 1
ATOM 698 C C . LEU A 1 85 ? 4.478 6.296 -3.438 1.00 90.50 85 LEU A C 1
ATOM 700 O O . LEU A 1 85 ? 4.422 7.502 -3.689 1.00 90.50 85 LEU A O 1
ATOM 704 N N . SER A 1 86 ? 3.399 5.520 -3.415 1.00 93.50 86 SER A N 1
ATOM 705 C CA . SER A 1 86 ? 2.032 6.015 -3.575 1.00 93.50 86 SER A CA 1
ATOM 706 C C . SER A 1 86 ? 1.649 7.029 -2.496 1.00 93.50 86 SER A C 1
ATOM 708 O O . SER A 1 86 ? 2.371 7.254 -1.525 1.00 93.50 86 SER A O 1
ATOM 710 N N . ASP A 1 87 ? 0.478 7.645 -2.638 1.00 94.56 87 ASP A N 1
ATOM 711 C CA . ASP A 1 87 ? -0.189 8.246 -1.482 1.00 94.56 87 ASP A CA 1
ATOM 712 C C . ASP A 1 87 ? -0.600 7.170 -0.468 1.00 94.56 87 ASP A C 1
ATOM 714 O O . ASP A 1 87 ? -0.740 5.986 -0.803 1.00 94.56 87 ASP A O 1
ATOM 718 N N . GLN A 1 88 ? -0.775 7.604 0.778 1.00 92.38 88 GLN A N 1
ATOM 719 C CA . GLN A 1 88 ? -1.164 6.746 1.887 1.00 92.38 88 GLN A CA 1
ATOM 720 C C . GLN A 1 88 ? -2.651 6.432 1.854 1.00 92.38 88 GLN A C 1
ATOM 722 O O . GLN A 1 88 ? -3.489 7.319 1.685 1.00 92.38 88 GLN A O 1
ATOM 727 N N . VAL A 1 89 ? -2.977 5.175 2.138 1.00 90.94 89 VAL A N 1
ATOM 728 C CA . VAL A 1 89 ? -4.339 4.754 2.449 1.00 90.94 89 VAL A CA 1
ATOM 729 C C . VAL A 1 89 ? -4.398 4.263 3.883 1.00 90.94 89 VAL A C 1
ATOM 731 O O . VAL A 1 89 ? -3.564 3.479 4.324 1.00 90.94 89 VAL A O 1
ATOM 734 N N . LYS A 1 90 ? -5.414 4.719 4.608 1.00 89.38 90 LYS A N 1
ATOM 735 C CA . LYS A 1 90 ? -5.670 4.346 5.996 1.00 89.38 90 LYS A CA 1
ATOM 736 C C . LYS A 1 90 ? -6.8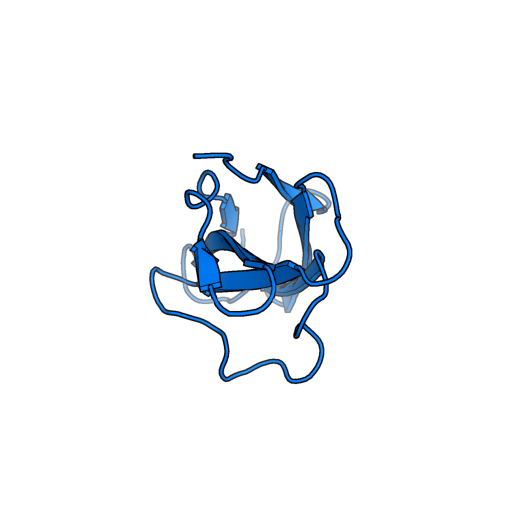64 3.408 6.052 1.00 89.38 90 LYS A C 1
ATOM 738 O O . LYS A 1 90 ? -7.899 3.690 5.453 1.00 89.38 90 LYS A O 1
ATOM 743 N N . THR A 1 91 ? -6.725 2.311 6.781 1.00 85.00 91 THR A N 1
ATOM 744 C CA . THR A 1 91 ? -7.841 1.431 7.129 1.00 85.00 91 THR A CA 1
ATOM 745 C C . THR A 1 91 ? -8.031 1.462 8.634 1.00 85.00 91 THR A C 1
ATOM 747 O O . THR A 1 91 ? -7.083 1.185 9.375 1.00 85.00 91 THR A O 1
ATOM 750 N N . THR A 1 92 ? -9.253 1.739 9.067 1.00 83.38 92 THR A N 1
ATOM 751 C CA . THR A 1 92 ? -9.636 1.771 10.478 1.00 83.38 92 THR A CA 1
ATOM 752 C C . THR A 1 92 ? -10.979 1.067 10.606 1.00 83.38 92 THR A C 1
ATOM 754 O O . THR A 1 92 ? -11.893 1.361 9.836 1.00 83.38 92 THR A O 1
ATOM 757 N N . ALA A 1 93 ? -11.082 0.119 11.537 1.00 82.75 93 ALA A N 1
ATOM 758 C CA . ALA A 1 93 ? -12.362 -0.490 11.883 1.00 82.75 93 ALA A CA 1
ATOM 759 C C . ALA A 1 93 ? -13.231 0.510 12.656 1.00 82.75 93 ALA A C 1
ATOM 761 O O . ALA A 1 93 ? -12.708 1.314 13.434 1.00 82.75 93 ALA A O 1
ATOM 762 N N . ARG A 1 94 ? -14.545 0.454 12.435 1.00 75.06 94 ARG A N 1
ATOM 763 C CA . ARG A 1 94 ? -15.530 1.186 13.233 1.00 75.06 94 ARG A CA 1
ATOM 764 C C . ARG A 1 94 ? -15.942 0.420 14.485 1.00 75.06 94 ARG A C 1
ATOM 766 O O . ARG A 1 94 ? -16.017 -0.826 14.416 1.00 75.06 94 ARG A O 1
#

Radius of gyration: 13.67 Å; chains: 1; bounding box: 39×25×35 Å